Protein AF-A0A9D8D8F0-F1 (afdb_monomer)

Radius of gyration: 28.1 Å; Cα contacts (8 Å, |Δi|>4): 129; chains: 1; bounding box: 52×29×83 Å

Foldseek 3Di:
DDKDAPPDDPVVVVVLLVVLLVVLCVVQPFDKDKAFPFAKDWWDKDWDWDDDPPDIDIDIDTRDIDHTDIDIDGPCPVVSVVSSVVSCVVVRMDDDDD

Secondary structure (DSSP, 8-state):
-EEE-TT--HHHHHHHHHHHHHHHHHHS---EEEEEEE--EEPPPEEEEEEETTEEEEEEE---EEPPEEEEEETTHHHHHHHHHHHHHHTT-EEE--

pLDDT: mean 92.33, std 5.35, range [56.62, 96.69]

Structure (mmCIF, N/CA/C/O backbone):
data_AF-A0A9D8D8F0-F1
#
_entry.id   AF-A0A9D8D8F0-F1
#
loop_
_atom_site.group_PDB
_atom_site.id
_atom_site.type_symbol
_atom_site.label_atom_id
_atom_site.label_alt_id
_atom_site.label_comp_id
_atom_site.label_asym_id
_atom_site.label_entity_id
_atom_site.label_seq_id
_atom_site.pdbx_PDB_ins_code
_atom_site.Cartn_x
_atom_site.Cartn_y
_atom_site.Cartn_z
_atom_site.occupancy
_atom_site.B_iso_or_equiv
_atom_site.auth_seq_id
_atom_site.auth_comp_id
_atom_site.auth_asym_id
_atom_site.auth_atom_id
_atom_site.pdbx_PDB_m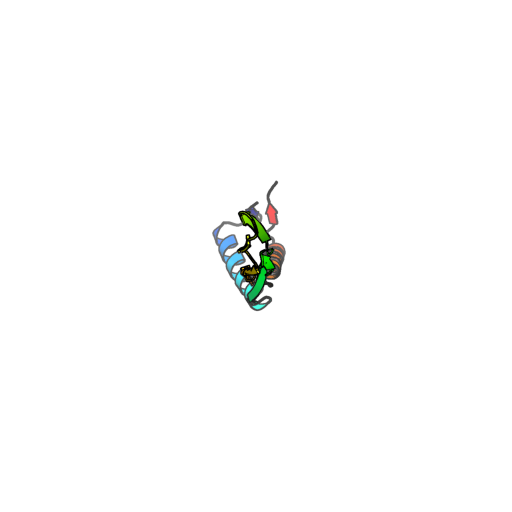odel_num
ATOM 1 N N . MET A 1 1 ? -2.393 13.253 14.646 1.00 82.06 1 MET A N 1
ATOM 2 C CA . MET A 1 1 ? -3.768 12.821 14.974 1.00 82.06 1 MET A CA 1
ATOM 3 C C . MET A 1 1 ? -3.681 11.695 15.996 1.00 82.06 1 MET A C 1
ATOM 5 O O . MET A 1 1 ? -2.796 10.859 15.852 1.00 82.06 1 MET A O 1
ATOM 9 N N . TYR A 1 2 ? -4.528 11.693 17.022 1.00 87.69 2 TYR A N 1
ATOM 10 C CA . TYR A 1 2 ? -4.638 10.663 18.061 1.00 87.69 2 TYR A CA 1
ATOM 11 C C . TYR A 1 2 ? -6.116 10.434 18.417 1.00 87.69 2 TYR A C 1
ATOM 13 O O . TYR A 1 2 ? -6.957 11.270 18.102 1.00 87.69 2 TYR A O 1
ATOM 21 N N . TRP A 1 3 ? -6.445 9.299 19.036 1.00 90.38 3 TRP A N 1
ATOM 22 C CA . TRP A 1 3 ? -7.812 8.989 19.469 1.00 90.38 3 TRP A CA 1
ATOM 23 C C . TRP A 1 3 ? -8.030 9.391 20.924 1.00 90.38 3 TRP A C 1
ATOM 25 O O . TRP A 1 3 ? -7.221 9.046 21.784 1.00 90.38 3 TRP A O 1
ATOM 35 N N . GLU A 1 4 ? -9.136 10.076 21.203 1.00 91.62 4 GLU A N 1
ATOM 36 C CA . GLU A 1 4 ? -9.503 10.502 22.551 1.00 91.62 4 GLU A CA 1
ATOM 37 C C . GLU A 1 4 ? -10.953 10.168 22.888 1.00 91.62 4 GLU A C 1
ATOM 39 O O . GLU A 1 4 ? -11.845 10.214 22.040 1.00 91.62 4 GLU A O 1
ATOM 44 N N . LYS A 1 5 ? -11.193 9.860 24.159 1.00 91.06 5 LYS A N 1
ATOM 45 C CA . LYS A 1 5 ? -12.525 9.717 24.735 1.00 91.06 5 LYS A CA 1
ATOM 46 C C . LYS A 1 5 ? -12.471 10.206 26.188 1.00 91.06 5 LYS A C 1
ATOM 48 O O . LYS A 1 5 ? -11.522 9.861 26.903 1.00 91.06 5 LYS A O 1
ATOM 53 N N . PRO A 1 6 ? -13.440 11.023 26.648 1.00 83.94 6 PRO A N 1
ATOM 54 C CA . PRO A 1 6 ? -13.411 11.575 27.999 1.00 83.94 6 PRO A CA 1
ATOM 55 C C . PRO A 1 6 ? -13.291 10.477 29.058 1.00 83.94 6 PRO A C 1
ATOM 57 O O . PRO A 1 6 ? -13.966 9.454 28.965 1.00 83.94 6 PRO A O 1
ATOM 60 N N . SER A 1 7 ? -12.468 10.707 30.086 1.00 76.00 7 SER A N 1
ATOM 61 C CA . SER A 1 7 ? -12.298 9.823 31.256 1.00 76.00 7 SER A CA 1
ATOM 62 C C . SER A 1 7 ? -11.812 8.390 30.981 1.00 76.00 7 SER A C 1
ATOM 64 O O . SER A 1 7 ? -11.953 7.532 31.845 1.00 76.00 7 SER A O 1
ATOM 66 N N . THR A 1 8 ? -11.206 8.128 29.819 1.00 81.19 8 THR A N 1
ATOM 67 C CA . THR A 1 8 ? -10.722 6.784 29.446 1.00 81.19 8 THR A CA 1
ATOM 68 C C . THR A 1 8 ? -9.218 6.763 29.186 1.00 81.19 8 THR A C 1
ATOM 70 O O . THR A 1 8 ? -8.641 7.743 28.714 1.00 81.19 8 THR A O 1
ATOM 73 N N . GLY A 1 9 ? -8.571 5.656 29.561 1.00 83.88 9 GLY A N 1
ATOM 74 C CA . GLY A 1 9 ? -7.122 5.469 29.449 1.00 83.88 9 GLY A CA 1
ATOM 75 C 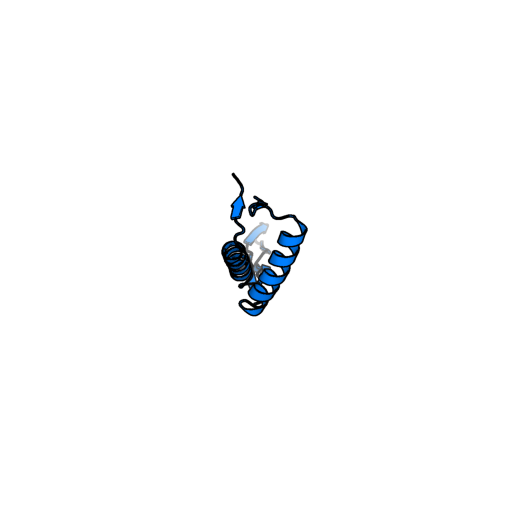C . GLY A 1 9 ? -6.682 4.763 28.163 1.00 83.88 9 GLY A C 1
ATOM 76 O O . GLY A 1 9 ? -7.492 4.286 27.370 1.00 83.88 9 GLY A O 1
ATOM 77 N N . THR A 1 10 ? -5.368 4.630 27.981 1.00 84.38 10 THR A N 1
ATOM 78 C CA . THR A 1 10 ? -4.759 3.970 26.809 1.00 84.38 10 THR A CA 1
ATOM 79 C C . THR A 1 10 ? -5.113 2.487 26.691 1.00 84.38 10 THR A C 1
ATOM 81 O O . THR A 1 10 ? -5.290 1.994 25.581 1.00 84.38 10 THR A O 1
ATOM 84 N N . ALA A 1 11 ? -5.285 1.786 27.815 1.00 88.94 11 ALA A N 1
ATOM 85 C CA . ALA A 1 11 ? -5.690 0.379 27.825 1.00 88.94 11 ALA A CA 1
ATOM 86 C C . ALA A 1 11 ? -7.090 0.169 27.218 1.00 88.94 11 ALA A C 1
ATOM 88 O O . ALA A 1 11 ? -7.334 -0.811 26.517 1.00 88.94 11 ALA A O 1
ATOM 89 N N . GLU A 1 12 ? -8.009 1.112 27.440 1.00 90.81 12 GLU A N 1
ATOM 90 C CA . GLU A 1 12 ? -9.338 1.053 26.831 1.00 90.81 12 GLU A CA 1
ATOM 91 C C . GLU A 1 12 ? -9.288 1.338 25.332 1.00 90.81 12 GLU A C 1
ATOM 93 O O . GLU A 1 12 ? -10.019 0.707 24.566 1.00 90.81 12 GLU A O 1
ATOM 98 N N . LEU A 1 13 ? -8.408 2.249 24.902 1.00 91.44 13 LEU A N 1
ATOM 99 C CA . LEU A 1 13 ? -8.184 2.504 23.481 1.00 91.44 13 LEU A CA 1
ATOM 100 C C . LEU A 1 13 ? -7.660 1.254 22.781 1.00 91.44 13 LEU A C 1
ATOM 102 O O . LEU A 1 13 ? -8.129 0.923 21.695 1.00 91.44 13 LEU A O 1
ATOM 106 N N . GLU A 1 14 ? -6.707 0.553 23.391 1.00 92.06 14 GLU A N 1
ATOM 107 C CA . GLU A 1 14 ? -6.138 -0.673 22.837 1.00 92.06 14 GLU A CA 1
ATOM 108 C C . GLU A 1 14 ? -7.199 -1.772 22.708 1.00 92.06 14 GLU A C 1
ATOM 110 O O . GLU A 1 14 ? -7.363 -2.347 21.630 1.00 92.06 14 GLU A O 1
ATOM 115 N N . ALA A 1 15 ? -7.991 -2.000 23.761 1.00 93.19 15 ALA A N 1
ATOM 116 C CA . ALA A 1 15 ? -9.075 -2.980 23.741 1.00 93.19 15 ALA A CA 1
ATOM 117 C C . ALA A 1 15 ? -10.145 -2.644 22.686 1.00 93.19 15 ALA A C 1
ATOM 119 O O . ALA A 1 15 ? -10.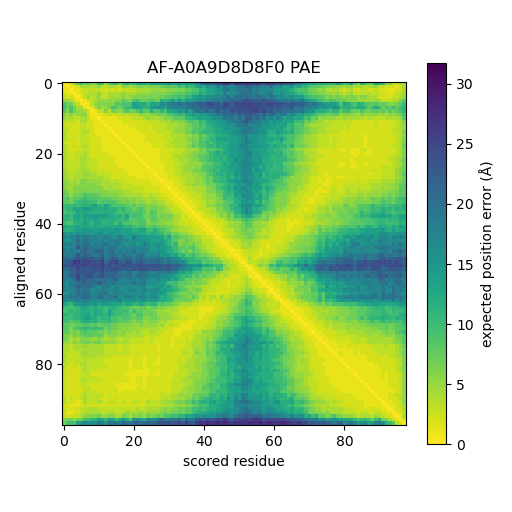553 -3.513 21.908 1.00 93.19 15 ALA A O 1
ATOM 120 N N . ALA A 1 16 ? -10.572 -1.378 22.615 1.00 94.25 16 ALA A N 1
ATOM 121 C CA . ALA A 1 16 ? -11.523 -0.915 21.608 1.00 94.25 16 ALA A CA 1
ATOM 122 C C . ALA A 1 16 ? -10.950 -1.051 20.191 1.00 94.25 16 ALA A C 1
ATOM 124 O O . ALA A 1 16 ? -11.641 -1.518 19.287 1.00 94.25 16 ALA A O 1
ATOM 125 N N . SER A 1 17 ? -9.674 -0.710 20.003 1.00 93.62 17 SER A N 1
ATOM 126 C CA . SER A 1 17 ? -8.988 -0.838 18.718 1.00 93.62 17 SER A CA 1
ATOM 127 C C . SER A 1 17 ? -8.896 -2.294 18.279 1.00 93.62 17 SER A C 1
ATOM 129 O O . SER A 1 17 ? -9.222 -2.591 17.136 1.00 93.62 17 SER A O 1
ATOM 131 N N . ALA A 1 18 ? -8.530 -3.219 19.169 1.00 95.12 18 ALA A N 1
ATOM 132 C CA . ALA A 1 18 ? -8.460 -4.645 18.857 1.00 95.12 18 ALA A CA 1
ATOM 133 C C . ALA A 1 18 ? -9.828 -5.213 18.438 1.00 95.12 18 ALA A C 1
ATOM 135 O O . ALA A 1 18 ? -9.935 -5.923 17.434 1.00 95.12 18 ALA A O 1
ATOM 136 N N . LEU A 1 19 ? -10.890 -4.850 19.164 1.00 95.62 19 LEU A N 1
ATOM 137 C CA . LEU A 1 19 ? -12.259 -5.249 18.841 1.00 95.62 19 LEU A CA 1
ATOM 138 C C . LEU A 1 19 ? -12.706 -4.681 17.488 1.00 95.62 19 LEU A C 1
ATOM 140 O O . LEU A 1 19 ? -13.206 -5.421 16.639 1.00 95.62 19 LEU A O 1
ATOM 144 N N . CYS A 1 20 ? -12.483 -3.388 17.258 1.00 96.62 20 CYS A N 1
ATOM 145 C CA . CYS A 1 20 ? -12.849 -2.737 16.007 1.00 96.62 20 CYS A CA 1
ATOM 146 C C . CYS A 1 20 ? -12.027 -3.241 14.813 1.00 96.62 20 CYS A C 1
ATOM 148 O O . CYS A 1 20 ? -12.575 -3.397 13.723 1.00 96.62 20 CYS A O 1
ATOM 150 N N . LEU A 1 21 ? -10.742 -3.554 15.005 1.00 95.88 21 LEU A N 1
ATOM 151 C CA . LEU A 1 21 ? -9.889 -4.169 13.985 1.00 95.88 21 LEU A CA 1
ATOM 152 C C . LEU A 1 21 ? -10.404 -5.554 13.589 1.00 95.88 21 LEU A C 1
ATOM 154 O O . LEU A 1 21 ? -10.479 -5.852 12.399 1.00 95.88 21 LEU A O 1
ATOM 158 N N . SER A 1 22 ? -10.802 -6.375 14.565 1.00 95.62 22 SER A N 1
ATOM 159 C CA . SER A 1 22 ? -11.400 -7.691 14.315 1.00 95.62 22 SER A CA 1
ATOM 160 C C . SER A 1 22 ? -12.686 -7.581 13.487 1.00 95.62 22 SER A C 1
ATOM 162 O O . SER A 1 22 ? -12.831 -8.250 12.462 1.00 95.62 22 SER A O 1
ATOM 164 N N . GLN A 1 23 ? -13.585 -6.665 13.861 1.00 96.12 23 GLN A N 1
ATOM 165 C CA . GLN A 1 23 ? -14.823 -6.421 13.112 1.00 96.12 23 GLN A CA 1
ATOM 166 C C . GLN A 1 23 ? -14.554 -5.903 11.696 1.00 96.12 23 GLN A C 1
ATOM 168 O O . GLN A 1 23 ? -15.158 -6.382 10.736 1.00 96.12 23 GLN A O 1
ATOM 173 N N . ALA A 1 24 ? -13.628 -4.953 11.551 1.00 96.31 24 ALA A N 1
ATOM 174 C CA . ALA A 1 24 ? -13.245 -4.409 10.256 1.00 96.31 24 ALA A CA 1
ATOM 175 C C . ALA A 1 24 ? -12.647 -5.491 9.345 1.00 96.31 24 ALA A C 1
ATOM 177 O O . ALA A 1 24 ? -13.005 -5.562 8.171 1.00 96.31 24 ALA A O 1
ATOM 178 N N . ALA A 1 25 ? -11.778 -6.355 9.878 1.00 94.75 25 ALA A N 1
ATOM 179 C CA . ALA A 1 25 ? -11.181 -7.460 9.134 1.00 94.75 25 ALA A CA 1
ATOM 180 C C . ALA A 1 25 ? -12.218 -8.512 8.708 1.00 94.75 25 ALA A C 1
ATOM 182 O O . ALA A 1 25 ? -12.124 -9.029 7.596 1.00 94.75 25 ALA A O 1
ATOM 183 N N . ALA A 1 26 ? -13.218 -8.791 9.550 1.00 95.44 26 ALA A N 1
ATOM 184 C CA . ALA A 1 26 ? -14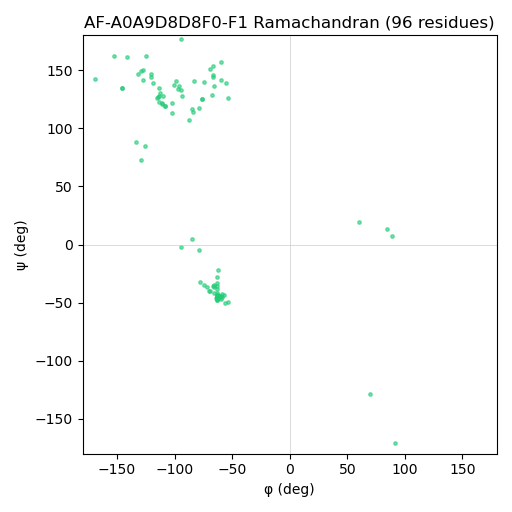.311 -9.701 9.215 1.00 95.44 26 ALA A CA 1
ATOM 185 C C . ALA A 1 26 ? -15.242 -9.128 8.130 1.00 95.44 26 ALA A C 1
ATOM 187 O O . ALA A 1 26 ? -15.661 -9.856 7.233 1.00 95.44 26 ALA A O 1
ATOM 188 N N . ALA A 1 27 ? -15.549 -7.829 8.189 1.00 95.75 27 ALA A N 1
ATOM 189 C CA . ALA A 1 27 ? -16.411 -7.164 7.211 1.00 95.75 27 ALA A CA 1
ATOM 190 C C . ALA A 1 27 ? -15.713 -6.918 5.861 1.00 95.75 27 ALA A C 1
ATOM 192 O O . ALA A 1 27 ? -16.346 -6.994 4.810 1.00 95.75 27 ALA A O 1
ATOM 193 N N . PHE A 1 28 ? -14.410 -6.627 5.885 1.00 96.56 28 PHE A N 1
ATOM 194 C CA . PHE A 1 28 ? -13.612 -6.281 4.709 1.00 96.56 28 PHE A CA 1
ATOM 195 C C . PHE A 1 28 ? -12.339 -7.143 4.650 1.00 96.56 28 PHE A C 1
ATOM 197 O O . PHE A 1 28 ? -11.232 -6.640 4.891 1.00 96.56 28 PHE A O 1
ATOM 204 N N . PRO A 1 29 ? -12.465 -8.442 4.323 1.00 95.06 29 PRO A N 1
ATOM 205 C CA . PRO A 1 29 ? -11.328 -9.355 4.284 1.00 95.06 29 PRO A CA 1
ATOM 206 C C . PRO A 1 29 ? -10.255 -8.890 3.283 1.00 95.06 29 PRO A C 1
ATOM 208 O O . PRO A 1 29 ? -10.567 -8.131 2.352 1.00 95.06 29 PRO A O 1
ATOM 211 N N . PRO A 1 30 ? -8.988 -9.316 3.454 1.00 94.56 30 PRO A N 1
ATOM 212 C CA . PRO A 1 30 ? -7.924 -9.004 2.510 1.00 94.56 30 PRO A CA 1
ATOM 213 C C . PRO A 1 30 ? -8.296 -9.406 1.086 1.00 94.56 30 PRO A C 1
ATOM 215 O O . PRO A 1 30 ? -8.663 -10.551 0.830 1.00 94.56 30 PRO A O 1
ATOM 218 N N . SER A 1 31 ? -8.199 -8.451 0.166 1.00 95.56 31 SER A N 1
ATOM 219 C CA . SER A 1 31 ? -8.494 -8.659 -1.250 1.00 95.56 31 SER A CA 1
ATOM 220 C C . SER A 1 31 ? -7.276 -8.219 -2.059 1.00 95.56 31 SER A C 1
ATOM 222 O O . SER A 1 31 ? -7.193 -7.053 -2.454 1.00 95.56 31 SER A O 1
ATOM 224 N N . PRO A 1 32 ? -6.278 -9.106 -2.233 1.00 94.88 32 PRO A N 1
ATOM 225 C CA . PRO A 1 32 ? -5.075 -8.777 -2.978 1.00 94.88 32 PRO A CA 1
ATOM 226 C C . PRO A 1 32 ? -5.416 -8.581 -4.456 1.00 94.88 32 PRO A C 1
ATOM 228 O O . PRO A 1 32 ? -6.038 -9.434 -5.089 1.00 94.88 32 PRO A O 1
ATOM 231 N N . GLN A 1 33 ? -4.988 -7.455 -5.008 1.00 94.81 33 GLN A N 1
ATOM 232 C CA . GLN A 1 33 ? -5.136 -7.102 -6.410 1.00 94.81 33 GLN A CA 1
ATOM 233 C C . GLN A 1 33 ? -3.781 -6.717 -6.987 1.00 94.81 33 GLN A C 1
ATOM 235 O O . GLN A 1 33 ? -2.955 -6.082 -6.332 1.00 94.81 33 GLN A O 1
ATOM 240 N N . LEU A 1 34 ? -3.557 -7.126 -8.231 1.00 94.25 34 LEU A N 1
ATOM 241 C CA . LEU A 1 34 ? -2.347 -6.800 -8.963 1.00 94.25 34 LEU A CA 1
ATOM 242 C C . LEU A 1 34 ? -2.527 -5.431 -9.625 1.00 94.25 34 LEU A C 1
ATOM 244 O O . LEU A 1 34 ? -3.402 -5.260 -10.474 1.00 94.25 34 LEU A O 1
ATOM 248 N N . VAL A 1 35 ? -1.708 -4.462 -9.228 1.00 93.12 35 VAL A N 1
ATOM 249 C CA . VAL A 1 35 ? -1.768 -3.079 -9.713 1.00 93.12 35 VAL A CA 1
ATOM 250 C C . VAL A 1 35 ? -0.516 -2.787 -10.531 1.00 93.12 35 VAL A C 1
ATOM 252 O O . VAL A 1 35 ? 0.604 -3.070 -10.100 1.00 93.12 35 VAL A O 1
ATOM 255 N N . ALA A 1 36 ? -0.692 -2.233 -11.731 1.00 92.31 36 ALA A N 1
ATOM 256 C CA . ALA A 1 36 ? 0.422 -1.828 -12.578 1.00 92.31 36 ALA A CA 1
ATOM 257 C C . ALA A 1 36 ? 0.989 -0.481 -12.101 1.00 92.31 36 ALA A C 1
ATOM 259 O O . ALA A 1 36 ? 0.308 0.538 -12.156 1.00 92.31 36 ALA A O 1
ATOM 260 N N . LEU A 1 37 ? 2.253 -0.477 -11.670 1.00 93.31 37 LEU A N 1
ATOM 261 C CA . LEU A 1 37 ? 3.024 0.740 -11.384 1.00 93.31 37 LEU A CA 1
ATOM 262 C C . LEU A 1 37 ? 3.526 1.395 -12.673 1.00 93.31 37 LEU A C 1
ATOM 264 O O . LEU A 1 37 ? 3.673 2.610 -12.756 1.00 93.31 37 LEU A O 1
ATOM 268 N N . GLN A 1 38 ? 3.818 0.568 -13.676 1.00 93.94 38 GLN A N 1
ATOM 269 C CA . GLN A 1 38 ? 4.276 0.994 -14.988 1.00 93.94 38 GLN A CA 1
ATOM 270 C C . GLN A 1 38 ? 3.723 0.036 -16.038 1.00 93.94 38 GLN A C 1
ATOM 272 O O . GLN A 1 38 ? 3.793 -1.182 -15.863 1.00 93.94 38 GLN A O 1
ATOM 277 N N . LEU A 1 39 ? 3.201 0.585 -17.134 1.00 93.25 39 LEU A N 1
ATOM 278 C CA . LEU A 1 39 ? 2.751 -0.206 -18.276 1.00 93.25 39 LEU A CA 1
ATOM 279 C C . LEU A 1 39 ? 3.942 -0.844 -18.996 1.00 93.25 39 LEU A C 1
ATOM 281 O O . LEU A 1 39 ? 5.044 -0.294 -19.014 1.00 93.25 39 LEU A O 1
ATOM 285 N N . ALA A 1 40 ? 3.701 -1.996 -19.615 1.00 94.62 40 ALA A N 1
ATOM 286 C CA . ALA A 1 40 ? 4.662 -2.585 -20.533 1.00 94.62 40 ALA A CA 1
ATOM 287 C C . ALA A 1 40 ? 4.815 -1.698 -21.776 1.00 94.62 40 ALA A C 1
ATOM 289 O O . ALA A 1 40 ? 3.844 -1.087 -22.230 1.00 94.62 40 ALA A O 1
ATOM 290 N N . TYR A 1 41 ? 6.019 -1.640 -22.334 1.00 94.19 41 TYR A N 1
ATOM 291 C CA . TYR A 1 41 ? 6.302 -0.883 -23.552 1.00 94.19 41 TYR A CA 1
ATOM 292 C C . TYR A 1 41 ? 7.481 -1.499 -24.305 1.00 94.19 41 TYR A C 1
ATOM 294 O O . TYR A 1 41 ? 8.266 -2.249 -23.735 1.00 94.19 41 TYR A O 1
ATOM 302 N N . ASN A 1 42 ? 7.620 -1.163 -25.584 1.00 96.12 42 ASN A N 1
ATOM 303 C CA . ASN A 1 42 ? 8.793 -1.529 -26.374 1.00 96.12 42 ASN A CA 1
ATOM 304 C C . ASN A 1 42 ? 9.751 -0.340 -26.446 1.00 96.12 42 ASN A C 1
ATOM 306 O O . ASN A 1 42 ? 9.307 0.803 -26.595 1.00 96.12 42 ASN A O 1
ATOM 310 N N . THR A 1 43 ? 11.057 -0.592 -26.369 1.00 94.38 43 THR A N 1
ATOM 311 C CA . THR A 1 43 ? 12.053 0.445 -26.650 1.00 94.38 43 THR A CA 1
ATOM 312 C C . THR A 1 43 ? 11.985 0.830 -28.134 1.00 94.38 43 THR A C 1
ATOM 314 O O . THR A 1 43 ? 11.710 -0.017 -28.991 1.00 94.38 43 THR A O 1
ATOM 317 N N . PRO A 1 44 ? 12.190 2.110 -28.482 1.00 92.25 44 PRO A N 1
ATOM 318 C CA . PRO A 1 44 ? 12.181 2.528 -29.876 1.00 92.25 44 PRO A CA 1
ATOM 319 C C . PRO A 1 44 ? 13.359 1.902 -30.624 1.00 92.25 44 PRO A C 1
ATOM 321 O O . PRO A 1 44 ? 14.488 1.913 -30.135 1.00 92.25 44 PRO A O 1
ATOM 324 N N . ILE A 1 45 ? 13.105 1.405 -31.833 1.00 95.12 45 ILE A N 1
ATOM 325 C CA . ILE A 1 45 ? 14.169 0.958 -32.733 1.00 95.12 45 ILE A CA 1
ATOM 326 C C . ILE A 1 45 ? 14.832 2.196 -33.334 1.00 95.12 45 ILE A C 1
ATOM 328 O O . ILE A 1 45 ? 14.171 3.034 -33.948 1.00 95.12 45 ILE A O 1
ATOM 332 N N . GLN A 1 46 ? 16.148 2.293 -33.188 1.00 92.88 46 GLN A N 1
ATOM 333 C CA . GLN A 1 46 ? 16.974 3.297 -33.844 1.00 92.88 46 GLN A CA 1
ATOM 334 C C . GLN A 1 46 ? 17.910 2.597 -34.817 1.00 92.88 46 GLN A C 1
ATOM 336 O O . GLN A 1 46 ? 18.617 1.671 -34.436 1.00 92.88 46 GLN A O 1
ATOM 341 N N . THR A 1 47 ? 17.917 3.034 -36.074 1.00 94.44 47 THR A N 1
ATOM 342 C CA . THR A 1 47 ? 18.853 2.531 -37.085 1.00 94.44 47 THR A CA 1
ATOM 343 C C . THR A 1 47 ? 19.828 3.638 -37.431 1.00 94.44 47 THR A C 1
ATOM 345 O O . THR A 1 47 ? 19.415 4.708 -37.875 1.00 94.44 47 THR A O 1
ATOM 348 N N . ASN A 1 48 ? 21.117 3.388 -37.223 1.00 91.38 48 ASN A N 1
ATOM 349 C CA . ASN A 1 48 ? 22.176 4.305 -37.610 1.00 91.38 48 ASN A CA 1
ATOM 350 C C . ASN A 1 48 ? 22.972 3.693 -38.762 1.00 91.38 48 ASN A C 1
ATOM 352 O O . ASN A 1 48 ? 23.503 2.588 -38.638 1.00 91.38 48 ASN A O 1
ATOM 356 N N . CYS A 1 49 ? 23.023 4.412 -39.880 1.00 93.25 49 CYS A N 1
ATOM 357 C CA . CYS A 1 49 ? 23.721 3.997 -41.083 1.00 93.25 49 CYS A CA 1
ATOM 358 C C . CYS A 1 49 ? 24.946 4.879 -41.301 1.00 93.25 49 CYS A C 1
ATOM 360 O O . CYS A 1 49 ? 24.849 6.104 -41.348 1.00 93.25 49 CYS A O 1
ATOM 362 N N . THR A 1 50 ? 26.095 4.244 -41.490 1.00 92.50 50 THR A N 1
ATOM 363 C CA . THR A 1 50 ? 27.346 4.911 -41.847 1.00 92.50 50 THR A CA 1
ATOM 364 C C . THR A 1 50 ? 27.760 4.496 -43.252 1.00 92.50 50 THR A C 1
ATOM 366 O O . THR A 1 50 ? 27.698 3.321 -43.609 1.00 92.50 50 THR A O 1
ATOM 369 N N . SER A 1 51 ? 28.158 5.472 -44.069 1.00 90.75 51 SER A N 1
ATOM 370 C CA . SER A 1 51 ? 28.665 5.222 -45.420 1.00 90.75 51 SER A CA 1
ATOM 371 C C . SER A 1 51 ? 30.191 5.188 -45.417 1.00 90.75 51 SER A C 1
ATOM 373 O O . SER A 1 51 ? 30.843 6.060 -44.835 1.00 90.75 51 SER A O 1
ATOM 375 N N . ARG A 1 52 ? 30.766 4.184 -46.083 1.00 88.25 52 ARG A N 1
ATOM 376 C CA . ARG A 1 52 ? 32.207 4.040 -46.306 1.00 88.25 52 ARG A CA 1
ATOM 377 C C . ARG A 1 52 ? 32.460 3.698 -47.775 1.00 88.25 52 ARG A C 1
ATOM 379 O O . ARG A 1 52 ? 32.543 2.532 -48.158 1.00 88.25 52 ARG A O 1
ATOM 386 N N . GLY A 1 53 ? 32.595 4.732 -48.605 1.00 84.12 53 GLY A N 1
ATOM 387 C CA . GLY A 1 53 ? 32.746 4.570 -50.055 1.00 84.12 53 GLY A CA 1
ATOM 388 C C . GLY A 1 53 ? 31.441 4.066 -50.693 1.00 84.12 53 GLY A C 1
ATOM 389 O O . GLY A 1 53 ? 30.403 4.672 -50.441 1.00 84.12 53 GLY A O 1
ATOM 390 N N . PRO A 1 54 ? 31.448 2.986 -51.500 1.00 90.38 54 PRO A N 1
ATOM 391 C CA . PRO A 1 54 ? 30.223 2.431 -52.086 1.00 90.38 54 PRO A CA 1
ATOM 392 C C . PRO A 1 54 ? 29.408 1.569 -51.105 1.00 90.38 54 PRO A C 1
ATOM 394 O O . PRO A 1 54 ? 28.333 1.094 -51.463 1.00 90.38 54 PRO A O 1
ATOM 397 N N . TYR A 1 55 ? 29.914 1.329 -49.891 1.00 87.62 55 TYR A N 1
ATOM 398 C CA . TYR A 1 55 ? 29.275 0.465 -48.902 1.00 87.62 55 TYR A CA 1
ATOM 399 C C . TYR A 1 55 ? 28.526 1.285 -47.850 1.00 87.62 55 TYR A C 1
ATOM 401 O O . TYR A 1 55 ? 29.048 2.276 -47.337 1.00 87.62 55 TYR A O 1
ATOM 409 N N . ILE A 1 56 ? 27.324 0.831 -47.495 1.00 92.88 56 ILE A N 1
ATOM 410 C CA . ILE A 1 56 ? 26.518 1.367 -46.394 1.00 92.88 56 ILE A CA 1
ATOM 411 C C . ILE A 1 56 ? 26.425 0.275 -45.327 1.00 92.88 56 ILE A C 1
ATOM 413 O O . ILE A 1 56 ? 25.961 -0.826 -45.618 1.00 92.88 56 ILE A O 1
ATOM 417 N N . ASP A 1 57 ? 26.864 0.578 -44.107 1.00 92.38 57 ASP A N 1
ATOM 418 C CA . ASP A 1 57 ? 26.703 -0.288 -42.935 1.00 92.38 57 ASP A CA 1
ATOM 419 C C . ASP A 1 57 ? 25.658 0.333 -42.004 1.00 92.38 57 ASP A C 1
ATOM 421 O O . ASP A 1 57 ? 25.832 1.461 -41.535 1.00 92.38 57 ASP A O 1
ATOM 425 N N . CYS A 1 58 ? 24.570 -0.394 -41.760 1.00 92.25 58 CYS A N 1
ATOM 426 C CA . CYS A 1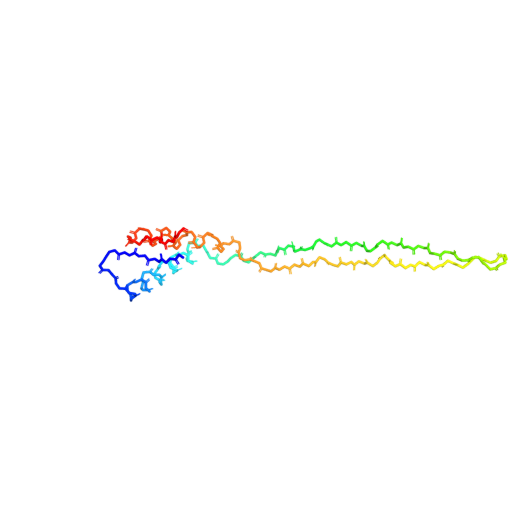 58 ? 23.482 0.020 -40.885 1.00 92.25 58 CYS A CA 1
ATOM 427 C C . CYS A 1 58 ? 23.423 -0.886 -39.658 1.00 92.25 58 CYS A C 1
ATOM 429 O O . CYS A 1 58 ? 23.299 -2.105 -39.776 1.00 92.25 58 CYS A O 1
ATOM 431 N N . ARG A 1 59 ? 23.419 -0.279 -38.469 1.00 91.69 59 ARG A N 1
ATOM 432 C CA . ARG A 1 59 ? 23.190 -0.976 -37.200 1.00 91.69 59 ARG A CA 1
ATOM 433 C C . ARG A 1 59 ? 21.899 -0.492 -36.568 1.00 91.69 59 ARG A C 1
ATOM 435 O O . ARG A 1 59 ? 21.717 0.709 -36.373 1.00 91.69 59 ARG A O 1
ATOM 442 N N . ALA A 1 60 ? 21.024 -1.439 -36.248 1.00 91.62 60 ALA A N 1
ATOM 443 C CA . ALA A 1 60 ? 19.819 -1.190 -35.473 1.00 91.62 60 ALA A CA 1
ATOM 444 C C . ALA A 1 60 ? 20.066 -1.513 -33.993 1.00 91.62 60 ALA A C 1
ATOM 446 O O . ALA A 1 60 ? 20.666 -2.538 -33.671 1.00 91.62 60 ALA A O 1
ATOM 447 N N . THR A 1 61 ? 19.600 -0.642 -33.104 1.00 90.94 61 THR A N 1
ATOM 448 C CA . THR A 1 61 ? 19.582 -0.834 -31.647 1.00 90.94 61 THR A CA 1
ATOM 449 C C . THR A 1 61 ? 18.184 -0.548 -31.109 1.00 90.94 61 THR A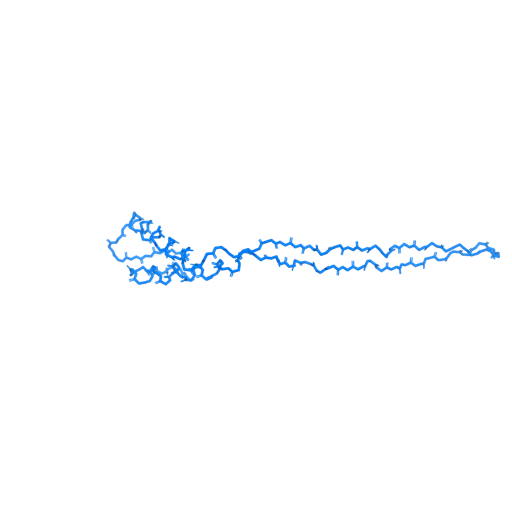 C 1
ATOM 451 O O . THR A 1 61 ? 17.495 0.320 -31.649 1.00 90.94 61 THR A O 1
ATOM 454 N N . GLY A 1 62 ? 17.777 -1.214 -30.030 1.00 90.44 62 GLY A N 1
ATOM 455 C CA . GLY A 1 62 ? 16.429 -1.085 -29.480 1.00 90.44 62 GLY A CA 1
ATOM 456 C C . GLY A 1 62 ? 15.446 -2.110 -30.055 1.00 90.44 62 GLY A C 1
ATOM 457 O O . GLY A 1 62 ? 15.826 -3.025 -30.785 1.00 90.44 62 GLY A O 1
ATOM 458 N N . GLY A 1 63 ? 14.159 -1.935 -29.745 1.00 92.00 63 GLY A N 1
ATOM 459 C CA . GLY A 1 63 ? 13.092 -2.885 -30.076 1.00 92.00 63 GLY A CA 1
ATOM 460 C C . GLY A 1 63 ? 12.866 -3.956 -29.007 1.00 92.00 63 GLY A C 1
ATOM 461 O O . GLY A 1 63 ? 12.098 -4.891 -29.230 1.00 92.00 63 GLY A O 1
ATOM 462 N N . GLU A 1 64 ? 13.518 -3.839 -27.851 1.00 94.69 64 GLU A N 1
ATOM 463 C CA . GLU A 1 64 ? 13.325 -4.763 -26.742 1.00 94.69 64 GLU A CA 1
ATOM 464 C C . GLU A 1 64 ? 11.990 -4.504 -26.033 1.00 94.69 64 GLU A C 1
ATOM 466 O O . GLU A 1 64 ? 11.596 -3.360 -25.786 1.00 94.69 64 GLU A O 1
ATOM 471 N N . TYR A 1 65 ? 11.306 -5.584 -25.658 1.00 95.31 65 TYR A N 1
ATOM 472 C CA . TYR A 1 65 ? 10.120 -5.516 -24.813 1.00 95.31 65 TYR A CA 1
ATOM 473 C C . TYR A 1 65 ? 10.518 -5.271 -23.357 1.00 95.31 65 TYR A C 1
ATOM 475 O O . TYR A 1 65 ? 11.278 -6.041 -22.765 1.00 95.31 65 TYR A O 1
ATOM 483 N N . VAL A 1 66 ? 9.958 -4.220 -22.763 1.00 95.06 66 VAL A N 1
ATOM 484 C CA . VAL A 1 66 ? 10.069 -3.914 -21.339 1.00 95.06 66 VAL A CA 1
ATOM 485 C C . VAL A 1 66 ? 8.758 -4.322 -20.659 1.00 95.06 66 VAL A C 1
ATOM 487 O O . VAL A 1 66 ? 7.714 -3.717 -20.931 1.00 95.06 66 VAL A O 1
ATOM 490 N N . PRO A 1 67 ? 8.770 -5.342 -19.779 1.00 93.44 67 PRO A N 1
ATOM 491 C CA . PRO A 1 67 ? 7.562 -5.807 -19.111 1.00 93.44 67 PRO A CA 1
ATOM 492 C C . PRO A 1 67 ? 7.003 -4.759 -18.144 1.00 93.44 67 PRO A C 1
ATOM 494 O O . PRO A 1 67 ? 7.733 -3.936 -17.587 1.00 93.44 67 PRO A O 1
ATOM 497 N N . ALA A 1 68 ? 5.692 -4.832 -17.912 1.00 94.06 68 ALA A N 1
ATOM 498 C CA . ALA A 1 68 ? 5.018 -4.013 -16.915 1.00 94.06 68 ALA A CA 1
ATOM 499 C C . ALA A 1 68 ? 5.595 -4.284 -15.520 1.00 94.06 68 ALA A C 1
ATOM 501 O O . ALA A 1 68 ? 5.865 -5.431 -15.155 1.00 94.06 68 ALA A O 1
ATOM 502 N N . LYS A 1 69 ? 5.734 -3.228 -14.716 1.00 95.56 69 LYS A N 1
ATOM 503 C CA . LYS A 1 69 ? 6.052 -3.364 -13.292 1.00 95.56 69 LYS A CA 1
ATOM 504 C C . LYS A 1 69 ? 4.755 -3.374 -12.512 1.00 95.56 69 LYS A C 1
ATOM 506 O O . LYS A 1 69 ? 3.936 -2.468 -12.663 1.00 95.56 69 LYS A O 1
ATOM 511 N N . THR A 1 70 ? 4.583 -4.378 -11.669 1.00 95.75 70 THR A N 1
ATOM 512 C CA . THR A 1 70 ? 3.347 -4.591 -10.919 1.00 95.75 70 THR A CA 1
ATOM 513 C C . THR A 1 70 ? 3.644 -4.737 -9.437 1.00 95.75 70 THR A C 1
ATOM 515 O O . THR A 1 70 ? 4.703 -5.235 -9.058 1.00 95.75 70 THR A O 1
ATOM 518 N N . THR A 1 71 ? 2.695 -4.335 -8.604 1.00 96.00 71 THR A N 1
ATOM 519 C CA . THR A 1 71 ? 2.697 -4.567 -7.159 1.00 96.00 71 THR A CA 1
ATOM 520 C C . THR A 1 71 ? 1.402 -5.266 -6.752 1.00 96.00 71 THR A C 1
ATOM 522 O O . THR A 1 71 ? 0.435 -5.282 -7.516 1.00 96.00 71 THR A O 1
ATOM 525 N N . ILE A 1 72 ? 1.388 -5.866 -5.565 1.00 95.44 72 ILE A N 1
ATOM 526 C CA . ILE A 1 72 ? 0.174 -6.424 -4.968 1.00 95.44 72 ILE A CA 1
ATOM 527 C C . ILE A 1 72 ? -0.310 -5.433 -3.915 1.00 95.44 72 ILE A C 1
ATOM 529 O O . ILE A 1 72 ? 0.410 -5.130 -2.964 1.00 95.44 72 ILE A O 1
ATOM 533 N N . GLU A 1 73 ? -1.535 -4.950 -4.077 1.00 94.94 73 GLU A N 1
ATOM 534 C CA . GLU A 1 73 ? -2.194 -4.063 -3.122 1.00 94.94 73 GLU A CA 1
ATOM 535 C C . GLU A 1 73 ? -3.484 -4.693 -2.613 1.00 94.94 73 GLU A C 1
ATOM 537 O O . GLU A 1 73 ? -4.174 -5.413 -3.327 1.00 94.94 73 GLU A O 1
ATOM 542 N N . ASP A 1 74 ? -3.824 -4.428 -1.355 1.00 94.75 74 ASP A N 1
ATOM 543 C CA . ASP A 1 74 ? -5.088 -4.879 -0.786 1.00 94.75 74 ASP A CA 1
ATOM 544 C C . ASP A 1 74 ? -6.180 -3.846 -1.069 1.00 94.75 74 ASP A C 1
ATOM 546 O O . ASP A 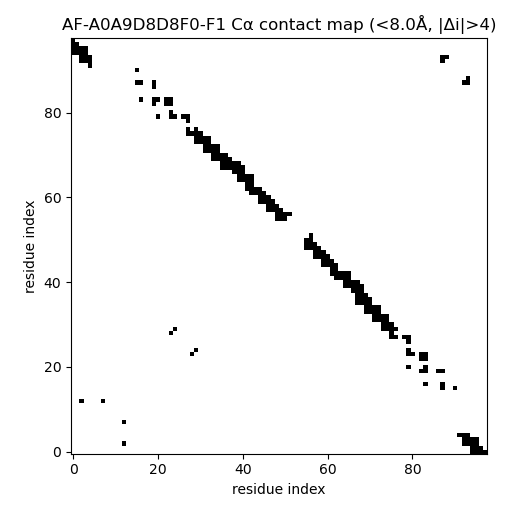1 74 ? -6.227 -2.784 -0.438 1.00 94.75 74 ASP A O 1
ATOM 550 N N . SER A 1 75 ? -7.085 -4.180 -1.987 1.00 94.06 75 SER A N 1
ATOM 551 C CA . SER A 1 75 ? -8.157 -3.285 -2.432 1.00 94.06 75 SER A CA 1
ATOM 552 C C . SER A 1 75 ? -9.120 -2.893 -1.310 1.00 94.06 75 SER A C 1
ATOM 554 O O . SER A 1 75 ? -9.779 -1.858 -1.380 1.00 94.06 75 SER A O 1
ATOM 556 N N . ASN A 1 76 ? -9.187 -3.694 -0.244 1.00 96.38 76 ASN A N 1
ATOM 557 C CA . ASN A 1 76 ? -10.053 -3.458 0.905 1.00 96.38 76 ASN A CA 1
ATOM 558 C C . ASN A 1 76 ? -9.355 -2.716 2.049 1.00 96.38 76 ASN A C 1
ATOM 560 O O . ASN A 1 76 ? -10.009 -2.403 3.044 1.00 96.38 76 ASN A O 1
ATOM 564 N N . LYS A 1 77 ? -8.059 -2.388 1.934 1.00 94.50 77 LYS A N 1
ATOM 565 C CA . LYS A 1 77 ? -7.310 -1.683 2.989 1.00 94.50 77 LYS A CA 1
ATOM 566 C C . LYS A 1 77 ? -7.988 -0.386 3.435 1.00 94.50 77 LYS A C 1
ATOM 568 O O . LYS A 1 77 ? -8.221 -0.215 4.628 1.00 94.50 77 LYS A O 1
ATOM 573 N N . GLY A 1 78 ? -8.376 0.477 2.496 1.00 94.56 78 GLY A N 1
ATOM 574 C CA . GLY A 1 78 ? -9.054 1.735 2.828 1.00 94.56 78 GLY A CA 1
ATOM 575 C C . GLY A 1 78 ? -10.444 1.533 3.445 1.00 94.56 78 GLY A C 1
ATOM 576 O O . GLY A 1 78 ? -10.839 2.272 4.343 1.00 94.56 78 GLY A O 1
ATOM 577 N N . ASN A 1 79 ? -11.183 0.506 3.014 1.00 95.88 79 ASN A N 1
ATOM 578 C CA . ASN A 1 79 ? -12.493 0.190 3.590 1.00 95.88 79 ASN A CA 1
ATOM 579 C C . ASN A 1 79 ? -12.370 -0.360 5.018 1.00 95.88 79 ASN A C 1
ATOM 581 O O . ASN A 1 79 ? -13.137 0.054 5.885 1.00 95.88 79 ASN A O 1
ATOM 585 N N . ARG A 1 80 ? -11.369 -1.209 5.293 1.00 96.19 80 ARG A N 1
ATOM 586 C CA . ARG A 1 80 ? -11.049 -1.658 6.659 1.00 96.19 80 ARG A CA 1
ATOM 587 C C . ARG A 1 80 ? -10.718 -0.494 7.580 1.00 96.19 80 ARG A C 1
ATOM 589 O O . ARG A 1 80 ? -11.220 -0.448 8.696 1.00 96.19 80 ARG A O 1
ATOM 596 N N . GLU A 1 81 ? -9.906 0.449 7.118 1.00 95.31 81 GLU A N 1
ATOM 597 C CA . GLU A 1 81 ? -9.536 1.622 7.913 1.00 95.31 81 GLU A CA 1
ATOM 598 C C . GLU A 1 81 ? -10.759 2.490 8.246 1.00 95.31 81 GLU A C 1
ATOM 600 O O . GLU A 1 81 ? -10.982 2.851 9.401 1.00 95.31 81 GLU A O 1
ATOM 605 N N . ARG A 1 82 ? -11.635 2.741 7.267 1.00 95.75 82 ARG A N 1
ATOM 606 C CA . ARG A 1 82 ? -12.896 3.466 7.501 1.00 95.75 82 ARG A CA 1
ATOM 607 C C . ARG A 1 82 ? -13.830 2.722 8.457 1.00 95.75 82 ARG A C 1
ATOM 609 O O . ARG A 1 82 ? -14.485 3.357 9.281 1.00 95.75 82 ARG A O 1
ATOM 616 N N . ALA A 1 83 ? -13.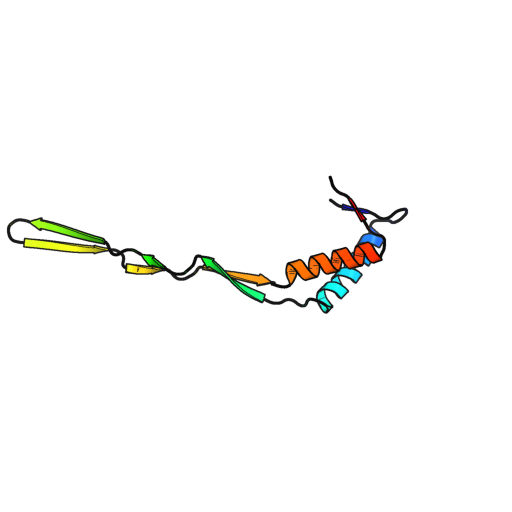891 1.395 8.364 1.00 96.69 83 ALA A N 1
ATOM 617 C CA . ALA A 1 83 ? -14.688 0.565 9.263 1.00 96.69 83 ALA A CA 1
ATOM 618 C C . ALA A 1 83 ? -14.159 0.610 10.703 1.00 96.69 83 ALA A C 1
ATOM 620 O O . ALA A 1 83 ? -14.949 0.752 11.636 1.00 96.69 83 ALA A O 1
ATOM 621 N N . LEU A 1 84 ? -12.833 0.573 10.879 1.00 95.81 84 LEU A N 1
ATOM 622 C CA . LEU A 1 84 ? -12.175 0.787 12.167 1.00 95.81 84 LEU A CA 1
ATOM 623 C C . LEU A 1 84 ? -12.573 2.144 12.759 1.00 95.81 84 LEU A C 1
ATOM 625 O O . LEU A 1 84 ? -13.015 2.201 13.904 1.00 95.81 84 LEU A O 1
ATOM 629 N N . TYR A 1 85 ? -12.478 3.221 11.975 1.00 95.19 85 TYR A N 1
ATOM 630 C CA . TYR A 1 85 ? -12.811 4.568 12.448 1.00 95.19 85 TYR A CA 1
ATOM 631 C C . TYR A 1 85 ? -14.288 4.679 12.813 1.00 95.19 85 TYR A C 1
ATOM 633 O O . TYR A 1 85 ? -14.621 5.155 13.893 1.00 95.19 85 TYR A O 1
ATOM 641 N N . SER A 1 86 ? -15.180 4.168 11.962 1.00 95.75 86 SER A N 1
ATOM 642 C CA . SER A 1 86 ? -16.617 4.128 12.245 1.00 95.75 86 SER A CA 1
ATOM 643 C C . SER A 1 86 ? -16.926 3.375 13.543 1.00 95.75 86 SER A C 1
ATOM 645 O O . SER A 1 86 ? -17.718 3.853 14.354 1.00 95.75 86 SER A O 1
ATOM 647 N N . CYS A 1 87 ? -16.275 2.234 13.778 1.00 96.31 87 CYS A N 1
ATOM 648 C CA . CYS A 1 87 ? -16.424 1.478 15.016 1.00 96.31 87 CYS A CA 1
ATOM 649 C C . CYS A 1 87 ? -15.941 2.280 16.235 1.00 96.31 87 CYS A C 1
ATOM 651 O O . CYS A 1 87 ? -16.679 2.408 17.212 1.00 96.31 87 CYS A O 1
ATOM 653 N N . LEU A 1 88 ? -14.760 2.899 16.157 1.00 94.81 88 LEU A N 1
ATOM 654 C CA . LEU A 1 88 ? -14.222 3.738 17.231 1.00 94.81 88 LEU A CA 1
ATOM 655 C C . LEU A 1 88 ? -15.148 4.923 17.553 1.00 94.81 88 LEU A C 1
ATOM 657 O O . LEU A 1 88 ? -15.472 5.129 18.725 1.00 94.81 88 LEU A O 1
ATOM 661 N N . TYR A 1 89 ? -15.682 5.611 16.539 1.00 94.94 89 TYR A N 1
ATOM 662 C CA . TYR A 1 89 ? -16.685 6.666 16.727 1.00 94.94 89 TYR A CA 1
ATOM 663 C C . TYR A 1 89 ? -17.949 6.157 17.430 1.00 94.94 89 TYR A C 1
ATOM 665 O O . TYR A 1 89 ? -18.443 6.803 18.353 1.00 94.94 89 TYR A O 1
ATOM 673 N N . ARG A 1 90 ? -18.456 4.971 17.064 1.00 93.56 90 ARG A N 1
ATOM 674 C CA . ARG A 1 90 ? -19.611 4.353 17.749 1.00 93.56 90 ARG A CA 1
ATOM 675 C C . ARG A 1 90 ? -19.316 4.015 19.211 1.00 93.56 90 ARG A C 1
ATOM 677 O O . ARG A 1 90 ? -20.231 4.037 20.027 1.00 93.56 90 ARG A O 1
ATOM 684 N N . HIS A 1 91 ? -18.057 3.744 19.550 1.00 91.81 91 HIS A N 1
ATOM 685 C CA . HIS A 1 91 ? -17.601 3.531 20.927 1.00 91.81 91 HIS A CA 1
ATOM 686 C C . HIS A 1 91 ? -17.265 4.831 21.685 1.00 91.81 91 HIS A C 1
ATOM 688 O O . HIS A 1 91 ? -16.838 4.773 22.847 1.00 91.81 91 HIS A O 1
ATOM 694 N N . GLY A 1 92 ? -17.509 5.993 21.067 1.00 92.25 92 GLY A N 1
ATOM 695 C CA . GLY A 1 92 ? -17.338 7.316 21.666 1.00 92.25 92 GLY A CA 1
ATOM 696 C C . GLY A 1 92 ? -15.917 7.869 21.579 1.00 92.25 92 GLY A C 1
ATOM 697 O O . GLY A 1 92 ? -15.611 8.830 22.280 1.00 92.25 92 GLY A O 1
ATOM 698 N N . TRP A 1 93 ? -15.054 7.263 20.763 1.00 94.00 93 TRP A N 1
ATOM 699 C CA . TRP A 1 93 ? -13.724 7.791 20.476 1.00 94.00 93 TRP A CA 1
ATOM 700 C C . TRP A 1 93 ? -13.792 8.846 19.383 1.00 94.00 93 TRP A C 1
ATOM 702 O O . TRP A 1 93 ? -14.493 8.676 18.391 1.00 94.00 93 TRP A O 1
ATOM 712 N N . ASN A 1 94 ? -13.012 9.906 19.534 1.00 92.44 94 ASN A N 1
ATOM 713 C CA . ASN A 1 94 ? -12.880 10.975 18.560 1.00 92.44 94 ASN A CA 1
ATOM 714 C C . ASN A 1 94 ? -11.436 11.058 18.081 1.00 92.44 94 ASN A C 1
ATOM 716 O O . ASN A 1 94 ? -10.502 10.927 18.869 1.00 92.44 94 ASN A O 1
ATOM 720 N N . LEU A 1 95 ? -11.257 11.274 16.782 1.00 91.56 95 LEU A N 1
ATOM 721 C CA . LEU A 1 95 ? -9.943 11.511 16.206 1.00 91.56 95 LEU A CA 1
ATOM 722 C C . LEU A 1 95 ? -9.609 12.995 16.362 1.00 91.56 95 LEU A C 1
ATOM 724 O O . LEU A 1 95 ? -10.254 13.838 15.743 1.00 91.56 95 LEU A O 1
ATOM 728 N N . VAL A 1 96 ? -8.599 13.301 17.169 1.00 87.38 96 VAL A N 1
ATOM 729 C CA . VAL A 1 96 ? -8.102 14.658 17.387 1.00 87.38 96 VAL A CA 1
ATOM 730 C C . VAL A 1 96 ? -6.750 14.825 16.727 1.00 87.38 96 VAL A C 1
ATOM 732 O O . VAL A 1 96 ? -5.761 14.156 17.021 1.00 87.38 96 VAL A O 1
ATOM 735 N N . GLY A 1 97 ? -6.693 15.746 15.788 1.00 79.44 97 GLY A N 1
ATOM 736 C CA . GLY A 1 97 ? -5.465 16.235 15.202 1.00 79.44 97 GLY A CA 1
ATOM 737 C C . GLY A 1 97 ? -5.788 17.456 14.370 1.00 79.44 97 GLY A C 1
ATOM 738 O O . GLY A 1 97 ? -6.863 17.512 13.781 1.00 79.44 97 GLY A O 1
ATOM 739 N N . THR A 1 98 ? -4.862 18.410 14.420 1.00 56.62 98 THR A N 1
ATOM 740 C CA . THR A 1 98 ? -4.881 19.697 13.713 1.00 56.62 98 THR A CA 1
ATOM 741 C C . THR A 1 98 ? -5.403 19.602 12.293 1.00 56.62 98 THR A C 1
ATOM 743 O O . THR A 1 98 ? -4.906 18.695 11.579 1.00 56.62 98 THR A O 1
#

Solvent-accessible surface area (backbone atoms only — not comparable to full-atom values): 5753 Å² total; per-residue (Å²): 113,49,78,46,43,90,100,62,57,71,70,56,51,50,53,51,48,54,53,24,46,52,53,14,44,71,77,35,50,90,38,80,40,83,43,75,82,36,79,56,48,65,44,70,71,44,75,52,71,49,76,62,85,96,46,75,52,71,49,77,48,68,56,51,78,42,76,54,42,68,48,81,43,51,75,27,52,67,57,23,53,52,40,27,51,53,41,39,44,76,73,57,38,40,84,49,57,135

Sequence (98 aa):
MYWEKPSTGTAELEAASALCLSQAAAAFPPSPQLVALQLAYNTPIQTNCTSRGPYIDCRATGGEYVPAKT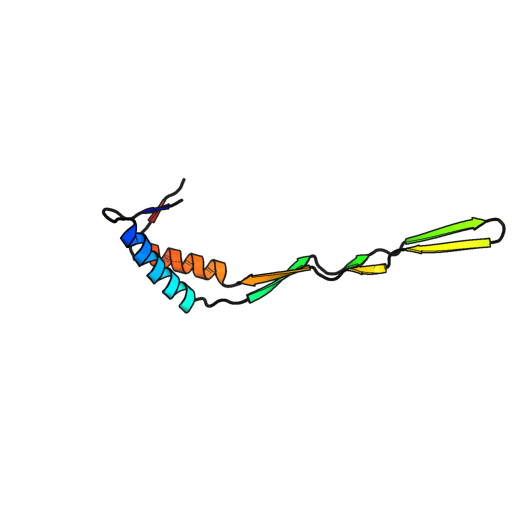TIEDSNKGNRERALYSCLYRHGWNLVGT

Mean predicted aligned error: 8.09 Å

Nearest PDB structures (foldseek):
  8pk0-assembly1_f  TM=2.807E-01  e=7.572E-01  Homo sapiens
  8tpu-assembly1_SN  TM=3.185E-01  e=2.078E+00  Plasmodium falciparum 3D7
  6rm3-assembly1_SU0  TM=2.827E-01  e=1.178E+00  Vairimorpha necatrix
  8wkp-assembly1_S10P  TM=2.880E-01  e=9.448E+00  Sulfolobus acidocaldarius DSM 639